Protein AF-A0A975U273-F1 (afdb_monomer_lite)

Structure (mmCIF, N/CA/C/O backbone):
data_AF-A0A975U273-F1
#
_entry.id   AF-A0A975U273-F1
#
loop_
_atom_site.group_PDB
_atom_site.id
_atom_site.type_symbol
_atom_site.label_atom_id
_atom_site.label_alt_id
_atom_site.label_comp_id
_atom_site.label_asym_id
_atom_site.label_entity_id
_atom_site.label_seq_id
_atom_site.pdbx_PDB_ins_code
_atom_site.Cartn_x
_atom_site.Cartn_y
_atom_site.Cartn_z
_atom_site.occupancy
_atom_site.B_iso_or_equiv
_atom_site.auth_seq_id
_atom_site.auth_comp_id
_atom_site.auth_asym_id
_atom_site.auth_atom_id
_atom_site.pdbx_PDB_model_num
ATOM 1 N N . MET A 1 1 ? 44.724 -16.291 -28.920 1.00 38.91 1 MET A N 1
ATOM 2 C CA . MET A 1 1 ? 45.119 -15.399 -27.810 1.00 38.91 1 MET A CA 1
ATOM 3 C C . MET A 1 1 ? 43.931 -14.468 -27.557 1.00 38.91 1 MET A C 1
ATOM 5 O O . MET A 1 1 ? 43.726 -13.567 -28.350 1.00 38.91 1 MET A O 1
ATOM 9 N N . VAL A 1 2 ? 42.890 -14.998 -26.897 1.00 36.91 2 VAL A N 1
ATOM 10 C CA . VAL A 1 2 ? 42.425 -14.648 -25.527 1.00 36.91 2 VAL A CA 1
ATOM 11 C C . VAL A 1 2 ? 41.934 -13.183 -25.468 1.00 36.91 2 VAL A C 1
ATOM 13 O O . VAL A 1 2 ? 42.775 -12.298 -25.491 1.00 36.91 2 VAL A O 1
ATOM 16 N N . LEU A 1 3 ? 40.628 -12.916 -25.690 1.00 41.88 3 LEU A N 1
ATOM 17 C CA . LEU A 1 3 ? 39.517 -12.750 -24.698 1.00 41.88 3 LEU A CA 1
ATOM 18 C C . LEU A 1 3 ? 39.481 -11.264 -24.212 1.00 41.88 3 LEU A C 1
ATOM 20 O O . LEU A 1 3 ? 40.538 -10.664 -24.124 1.00 41.88 3 LEU A O 1
ATOM 24 N N . HIS A 1 4 ? 38.392 -10.513 -23.973 1.00 36.12 4 HIS A N 1
ATOM 25 C CA . HIS A 1 4 ? 37.108 -10.711 -23.277 1.00 36.12 4 HIS A CA 1
ATOM 26 C C . HIS A 1 4 ? 36.129 -9.569 -23.698 1.00 36.12 4 HIS A C 1
ATOM 28 O O . HIS A 1 4 ? 36.562 -8.430 -23.821 1.00 36.12 4 HIS A O 1
ATOM 34 N N . ARG A 1 5 ? 34.903 -9.854 -24.171 1.00 49.88 5 ARG A N 1
ATOM 35 C CA . ARG A 1 5 ? 33.561 -9.689 -23.534 1.00 49.88 5 ARG A CA 1
ATOM 36 C C . ARG A 1 5 ? 33.241 -8.322 -22.862 1.00 49.88 5 ARG A C 1
ATOM 38 O O . ARG A 1 5 ? 34.026 -7.874 -22.035 1.00 49.88 5 ARG A O 1
ATOM 45 N N . PRO A 1 6 ? 32.065 -7.715 -23.155 1.00 42.31 6 PRO A N 1
ATOM 46 C CA . PRO A 1 6 ? 31.664 -6.389 -22.675 1.00 42.31 6 PRO A CA 1
ATOM 47 C C . PRO A 1 6 ? 31.327 -6.379 -21.179 1.00 42.31 6 PRO A C 1
ATOM 49 O O . PRO A 1 6 ? 30.729 -7.320 -20.652 1.00 42.31 6 PRO A O 1
ATOM 52 N N . ALA A 1 7 ? 31.705 -5.292 -20.507 1.00 39.31 7 ALA A N 1
ATOM 53 C CA . ALA A 1 7 ? 31.446 -5.057 -19.094 1.00 39.31 7 ALA A CA 1
ATOM 54 C C . ALA A 1 7 ? 29.964 -4.716 -18.855 1.00 39.31 7 ALA A C 1
ATOM 56 O O . ALA A 1 7 ? 29.573 -3.555 -18.796 1.00 39.31 7 ALA A O 1
ATOM 57 N N . ALA A 1 8 ? 29.145 -5.752 -18.683 1.00 48.38 8 ALA A N 1
ATOM 58 C CA . ALA A 1 8 ? 27.920 -5.657 -17.904 1.00 48.38 8 ALA A CA 1
ATOM 59 C C . ALA A 1 8 ? 28.311 -5.520 -16.423 1.00 48.38 8 ALA A C 1
ATOM 61 O O . ALA A 1 8 ? 28.950 -6.408 -15.859 1.00 48.38 8 ALA A O 1
ATOM 62 N N . GLY A 1 9 ? 27.957 -4.397 -15.800 1.00 37.41 9 GLY A N 1
ATOM 63 C CA . GLY A 1 9 ? 28.342 -4.085 -14.425 1.00 37.41 9 GLY A CA 1
ATOM 64 C C . GLY A 1 9 ? 27.307 -3.224 -13.713 1.00 37.41 9 GLY A C 1
ATOM 65 O O . GLY A 1 9 ? 27.560 -2.060 -13.446 1.00 37.41 9 GLY A O 1
ATOM 66 N N . ALA A 1 10 ? 26.141 -3.819 -13.450 1.00 38.78 10 ALA A N 1
ATOM 67 C CA . ALA A 1 10 ? 25.242 -3.548 -12.326 1.00 38.78 10 ALA A CA 1
ATOM 68 C C . ALA A 1 10 ? 25.126 -2.087 -11.829 1.00 38.78 10 ALA A C 1
ATOM 70 O O . ALA A 1 10 ? 25.771 -1.680 -10.863 1.00 38.78 10 ALA A O 1
ATOM 71 N N . ALA A 1 11 ? 24.175 -1.339 -12.394 1.00 45.72 11 ALA A N 1
ATOM 72 C CA . ALA A 1 11 ? 23.538 -0.238 -11.680 1.00 45.72 11 ALA A CA 1
ATOM 73 C C . ALA A 1 11 ? 22.602 -0.830 -10.614 1.00 45.72 11 ALA A C 1
ATOM 75 O O . ALA A 1 11 ? 21.550 -1.384 -10.926 1.00 45.72 11 ALA A O 1
ATOM 76 N N . GLY A 1 12 ? 23.006 -0.758 -9.349 1.00 42.44 12 GLY A N 1
ATOM 77 C CA . GLY A 1 12 ? 22.224 -1.308 -8.247 1.00 42.44 12 GLY A CA 1
ATOM 78 C C . GLY A 1 12 ? 22.672 -0.767 -6.900 1.00 42.44 12 GLY A C 1
ATOM 79 O O . GLY A 1 12 ? 23.108 -1.532 -6.049 1.00 42.44 12 GLY A O 1
ATOM 80 N N . LEU A 1 13 ? 22.577 0.550 -6.700 1.00 41.22 13 LEU A N 1
ATOM 81 C CA . LEU A 1 13 ? 22.711 1.146 -5.373 1.00 41.22 13 LEU A CA 1
ATOM 82 C C . LEU A 1 13 ? 21.313 1.473 -4.833 1.00 41.22 13 LEU A C 1
ATOM 84 O O . LEU A 1 13 ? 20.806 2.579 -5.004 1.00 41.22 13 LEU A O 1
ATOM 88 N N . VAL A 1 14 ? 20.671 0.498 -4.186 1.00 45.31 14 VAL A N 1
ATOM 89 C CA . VAL A 1 14 ? 19.511 0.778 -3.332 1.00 45.31 14 VAL A CA 1
ATOM 90 C C . VAL A 1 14 ? 20.055 1.273 -1.994 1.00 45.31 14 VAL A C 1
ATOM 92 O O . VAL A 1 14 ? 20.519 0.493 -1.165 1.00 45.31 14 VAL A O 1
ATOM 95 N N . LEU A 1 15 ? 20.026 2.588 -1.791 1.00 40.72 15 LEU A N 1
ATOM 96 C CA . LEU A 1 15 ? 20.273 3.217 -0.495 1.00 40.72 15 LEU A CA 1
ATOM 97 C C . LEU A 1 15 ? 19.105 2.890 0.450 1.00 40.72 15 LEU A C 1
ATOM 99 O O . LEU A 1 15 ? 18.118 3.618 0.509 1.00 40.72 15 LEU A O 1
ATOM 103 N N . VAL A 1 16 ? 19.208 1.794 1.205 1.00 53.38 16 VAL A N 1
ATOM 104 C CA . VAL A 1 16 ? 18.399 1.597 2.419 1.00 53.38 16 VAL A CA 1
ATOM 105 C C . VAL A 1 16 ? 19.202 2.142 3.593 1.00 53.38 16 VAL A C 1
ATOM 107 O O . VAL A 1 16 ? 19.993 1.431 4.206 1.00 53.38 16 VAL A O 1
ATOM 110 N N . ALA A 1 17 ? 19.033 3.426 3.893 1.00 51.84 17 ALA A N 1
ATOM 111 C CA . ALA A 1 17 ? 19.690 4.060 5.030 1.00 51.84 17 ALA A CA 1
ATOM 112 C C . ALA A 1 17 ? 18.729 5.001 5.762 1.00 51.84 17 ALA A C 1
ATOM 114 O O . ALA A 1 17 ? 18.860 6.217 5.669 1.00 51.84 17 ALA A O 1
ATOM 115 N N . SER A 1 18 ? 17.769 4.436 6.505 1.00 51.81 18 SER A N 1
ATOM 116 C CA . SER A 1 18 ? 17.027 5.182 7.537 1.00 51.81 18 SER A CA 1
ATOM 117 C C . SER A 1 18 ? 16.125 4.292 8.407 1.00 51.81 18 SER A C 1
ATOM 119 O O . SER A 1 18 ? 14.906 4.407 8.365 1.00 51.81 18 SER A O 1
ATOM 121 N N . LEU A 1 19 ? 16.697 3.421 9.252 1.00 49.91 19 LEU A N 1
ATOM 122 C CA . LEU A 1 19 ? 15.916 2.817 10.355 1.00 49.91 19 LEU A CA 1
ATOM 123 C C . LEU A 1 19 ? 16.706 2.457 11.626 1.00 49.91 19 LEU A C 1
ATOM 125 O O . LEU A 1 19 ? 16.238 1.672 12.443 1.00 49.91 19 LEU A O 1
ATOM 129 N N . ALA A 1 20 ? 17.886 3.044 11.844 1.00 49.72 20 ALA A N 1
ATOM 130 C CA . ALA A 1 20 ? 18.707 2.723 13.020 1.00 49.72 20 ALA A CA 1
ATOM 131 C C . ALA A 1 20 ? 18.520 3.664 14.232 1.00 49.72 20 ALA A C 1
ATOM 133 O O . ALA A 1 20 ? 19.175 3.469 15.251 1.00 49.72 20 ALA A O 1
ATOM 134 N N . SER A 1 21 ? 17.642 4.671 14.177 1.00 52.25 21 SER A N 1
ATOM 135 C CA . SER A 1 21 ? 17.543 5.707 15.226 1.00 52.25 21 SER A CA 1
ATOM 136 C C . SER A 1 21 ? 16.316 5.616 16.148 1.00 52.25 21 SER A C 1
ATOM 138 O O . SER A 1 21 ? 16.032 6.562 16.875 1.00 52.25 21 SER A O 1
ATOM 140 N N . ALA A 1 22 ? 15.600 4.488 16.192 1.00 55.91 22 ALA A N 1
ATOM 141 C CA . ALA A 1 22 ? 14.439 4.336 17.080 1.00 55.91 22 ALA A CA 1
ATOM 142 C C . ALA A 1 22 ? 14.753 3.991 18.561 1.00 55.91 22 ALA A C 1
ATOM 144 O O . ALA A 1 22 ? 14.106 4.566 19.440 1.00 55.91 22 ALA A O 1
ATOM 145 N N . PRO A 1 23 ? 15.701 3.092 18.914 1.00 56.50 23 PRO A N 1
ATOM 146 C CA . PRO A 1 23 ? 15.714 2.544 20.274 1.00 56.50 23 PRO A CA 1
ATOM 147 C C . PRO A 1 23 ? 16.257 3.519 21.331 1.00 56.50 23 PRO A C 1
ATOM 149 O O . PRO A 1 23 ? 15.714 3.573 22.430 1.00 56.50 23 PRO A O 1
ATOM 152 N N . ALA A 1 24 ? 17.265 4.339 21.010 1.00 61.53 24 ALA A N 1
ATOM 153 C CA . ALA A 1 24 ? 17.879 5.254 21.982 1.00 61.53 24 ALA A CA 1
ATOM 154 C C . ALA A 1 24 ? 16.957 6.420 22.390 1.00 61.53 24 ALA A C 1
ATOM 156 O O . ALA A 1 24 ? 16.912 6.805 23.558 1.00 61.53 24 ALA A O 1
ATOM 157 N N . ALA A 1 25 ? 16.172 6.952 21.447 1.00 61.91 25 ALA A N 1
ATOM 158 C CA . ALA A 1 25 ? 15.183 7.991 21.733 1.00 61.91 25 ALA A CA 1
ATOM 159 C C . ALA A 1 25 ? 14.007 7.447 22.565 1.00 61.91 25 ALA A C 1
ATOM 161 O O . ALA A 1 25 ? 13.510 8.132 23.457 1.00 61.91 25 ALA A O 1
ATOM 162 N N . ALA A 1 26 ? 13.606 6.193 22.326 1.00 59.25 26 ALA A N 1
ATOM 163 C CA . ALA A 1 26 ? 12.576 5.526 23.116 1.00 59.25 26 ALA A CA 1
ATOM 164 C C . ALA A 1 26 ? 13.018 5.292 24.574 1.00 59.25 26 ALA A C 1
ATOM 166 O O . ALA A 1 26 ? 12.218 5.456 25.493 1.00 59.25 26 ALA A O 1
ATOM 167 N N . GLN A 1 27 ? 14.298 4.974 24.808 1.00 66.00 27 GLN A N 1
ATOM 168 C CA . GLN A 1 27 ? 14.841 4.726 26.152 1.00 66.00 27 GLN A CA 1
ATOM 169 C C . GLN A 1 27 ? 14.767 5.955 27.075 1.00 66.00 27 GLN A C 1
ATOM 171 O O . GLN A 1 27 ? 14.430 5.811 28.251 1.00 66.00 27 GLN A O 1
ATOM 176 N N . GLY A 1 28 ? 15.017 7.161 26.554 1.00 69.25 28 GLY A N 1
ATOM 177 C CA . GLY A 1 28 ? 14.953 8.399 27.345 1.00 69.25 28 GLY A CA 1
ATOM 178 C C . GLY A 1 28 ? 13.535 8.791 27.784 1.00 69.25 28 GLY A C 1
ATOM 179 O O . GLY A 1 28 ? 13.360 9.386 28.847 1.00 69.25 28 GLY A O 1
ATOM 180 N N . LEU A 1 29 ? 12.515 8.426 27.002 1.00 65.06 29 LEU A N 1
ATOM 181 C CA . LEU A 1 29 ? 11.106 8.699 27.317 1.00 65.06 29 LEU A CA 1
ATOM 182 C C . LEU A 1 29 ? 10.593 7.783 28.437 1.00 65.06 29 LEU A C 1
ATOM 184 O O . LEU A 1 29 ? 9.936 8.245 29.370 1.00 65.06 29 LEU A O 1
ATOM 188 N N . LEU A 1 30 ? 10.991 6.506 28.403 1.00 64.62 30 LEU A N 1
ATOM 189 C CA . LEU A 1 30 ? 10.667 5.533 29.451 1.00 64.62 30 LEU A CA 1
ATOM 190 C C . LEU A 1 30 ? 11.253 5.937 30.812 1.00 64.62 30 LEU A C 1
ATOM 192 O O . LEU A 1 30 ? 10.579 5.822 31.833 1.00 64.62 30 LEU A O 1
ATOM 196 N N . GLN A 1 31 ? 12.484 6.456 30.832 1.00 69.75 31 GLN A N 1
ATOM 197 C CA . GLN A 1 31 ? 13.150 6.914 32.059 1.00 69.75 31 GLN A CA 1
ATOM 198 C C . GLN A 1 31 ? 12.487 8.148 32.689 1.00 69.75 31 GLN A C 1
ATOM 200 O O . GLN A 1 31 ? 12.592 8.341 33.898 1.00 69.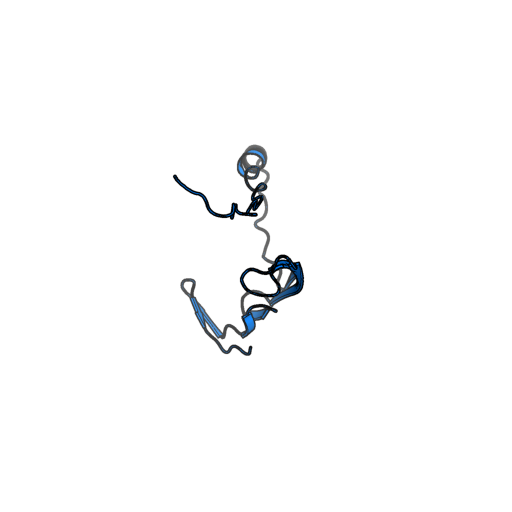75 31 GLN A O 1
ATOM 205 N N . ARG A 1 32 ? 11.784 8.969 31.897 1.00 74.06 32 ARG A N 1
ATOM 206 C CA . ARG A 1 32 ? 11.062 10.159 32.377 1.00 74.06 32 ARG A CA 1
ATOM 207 C C . ARG A 1 32 ? 9.655 9.839 32.906 1.00 74.06 32 ARG A C 1
ATOM 209 O O . ARG A 1 32 ? 8.959 10.741 33.359 1.00 74.06 32 ARG A O 1
ATOM 216 N N . GLY A 1 33 ? 9.216 8.578 32.847 1.00 67.44 33 GLY A N 1
ATOM 217 C CA . GLY A 1 33 ? 7.838 8.205 33.189 1.00 67.44 33 GLY A CA 1
ATOM 218 C C . GLY A 1 33 ? 6.805 8.771 32.207 1.00 67.44 33 GLY A C 1
ATOM 219 O O . GLY A 1 33 ? 5.617 8.828 32.517 1.00 67.44 33 GLY A O 1
ATOM 220 N N . GLU A 1 34 ? 7.255 9.203 31.027 1.00 71.19 34 GLU A N 1
ATOM 221 C CA . GLU A 1 34 ? 6.408 9.746 29.974 1.00 71.19 34 GLU A CA 1
ATOM 222 C C . GLU A 1 34 ? 5.825 8.553 29.208 1.00 71.19 34 GLU A C 1
ATOM 224 O O . GLU A 1 34 ? 6.509 7.890 28.425 1.00 71.19 34 GLU A O 1
ATOM 229 N N . THR A 1 35 ? 4.566 8.202 29.483 1.00 65.81 35 THR A N 1
ATOM 230 C CA . THR A 1 35 ? 3.896 7.144 28.725 1.00 65.81 35 THR A CA 1
ATOM 231 C C . THR A 1 35 ? 3.610 7.680 27.330 1.00 65.81 35 THR A C 1
ATOM 233 O O . THR A 1 35 ? 2.738 8.536 27.164 1.00 65.81 35 THR A O 1
ATOM 236 N N . ILE A 1 36 ? 4.318 7.182 26.318 1.00 70.56 36 ILE A N 1
AT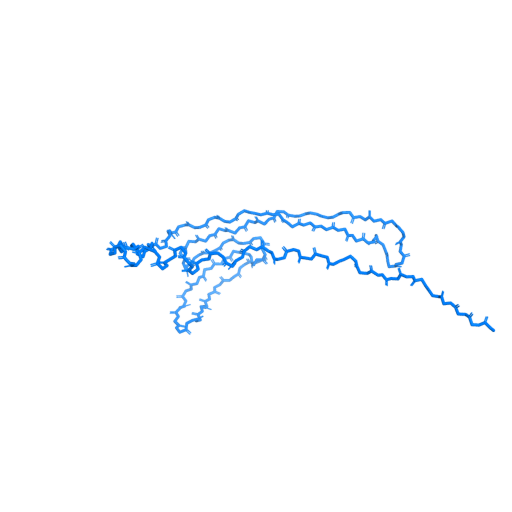OM 237 C CA . ILE A 1 36 ? 3.917 7.407 24.930 1.00 70.56 36 ILE A CA 1
ATOM 238 C C . ILE A 1 36 ? 2.571 6.699 24.774 1.00 70.56 36 ILE A C 1
ATOM 240 O O . ILE A 1 36 ? 2.514 5.469 24.768 1.00 70.56 36 ILE A O 1
ATOM 244 N N . GLY A 1 37 ? 1.477 7.463 24.734 1.00 69.94 37 GLY A N 1
ATOM 245 C CA . GLY A 1 37 ? 0.159 6.907 24.455 1.00 69.94 37 GLY A CA 1
ATOM 246 C C . GLY A 1 37 ? 0.240 6.109 23.161 1.00 69.94 37 GLY A C 1
ATOM 247 O O . GLY A 1 37 ? 0.754 6.618 22.167 1.00 69.94 37 GLY A O 1
ATOM 248 N N . ILE A 1 38 ? -0.209 4.852 23.182 1.00 72.94 38 ILE A N 1
ATOM 249 C CA . ILE A 1 38 ? -0.244 4.030 21.972 1.00 72.94 38 ILE A CA 1
ATOM 250 C C . ILE A 1 38 ? -1.168 4.757 20.991 1.00 72.94 38 ILE A C 1
ATOM 252 O O . ILE A 1 38 ? -2.354 4.907 21.298 1.00 72.94 38 ILE A O 1
ATOM 256 N N . PRO A 1 39 ? -0.662 5.250 19.847 1.00 71.81 39 PRO A N 1
ATOM 257 C CA . PRO A 1 39 ? -1.508 5.953 18.904 1.00 71.81 39 PRO A CA 1
ATOM 258 C C . PRO A 1 39 ? -2.562 4.977 18.393 1.00 71.81 39 PRO A C 1
ATOM 260 O O . PRO A 1 39 ? -2.225 3.922 17.851 1.00 71.81 39 PRO A O 1
ATOM 263 N N . THR A 1 40 ? -3.840 5.315 18.555 1.00 76.12 40 THR A N 1
ATOM 264 C CA . THR A 1 40 ? -4.899 4.590 17.856 1.00 76.12 40 THR A CA 1
ATOM 265 C C . THR A 1 40 ? -4.666 4.788 16.359 1.00 76.12 40 THR A C 1
ATOM 267 O O . THR A 1 40 ? -4.569 5.941 15.925 1.00 76.12 40 THR A O 1
ATOM 270 N N . PRO A 1 41 ? -4.563 3.714 15.557 1.00 76.25 41 PRO A N 1
ATOM 271 C CA . PRO A 1 41 ? -4.371 3.856 14.124 1.00 76.25 41 PRO A CA 1
ATOM 272 C C . PRO A 1 41 ? -5.482 4.724 13.523 1.00 76.25 41 PRO A C 1
ATOM 274 O O . PRO A 1 41 ? -6.652 4.565 13.902 1.00 76.25 41 PRO A O 1
ATOM 277 N N . PRO A 1 42 ? -5.152 5.640 12.598 1.00 81.38 42 PRO A N 1
ATOM 278 C CA . PRO A 1 42 ? -6.165 6.435 11.930 1.00 81.38 42 PRO A CA 1
ATOM 279 C C . PRO A 1 42 ? -7.125 5.516 11.169 1.00 81.38 42 PRO A C 1
ATOM 281 O O . PRO A 1 42 ? -6.752 4.460 10.655 1.00 81.38 42 PRO A O 1
ATOM 284 N N . SER A 1 43 ? -8.395 5.912 11.107 1.00 91.69 43 SER A N 1
ATOM 285 C CA . SER A 1 43 ? -9.410 5.141 10.387 1.00 91.69 43 SER A CA 1
ATOM 286 C C . SER A 1 43 ? -9.167 5.141 8.881 1.00 91.69 43 SER A C 1
ATOM 288 O O . SER A 1 43 ? -9.466 4.148 8.229 1.00 91.69 43 SER A O 1
ATOM 290 N N . TRP A 1 44 ? -8.603 6.221 8.351 1.00 93.25 44 TRP A N 1
ATOM 291 C CA . TRP A 1 44 ? -8.194 6.355 6.963 1.00 93.25 44 TRP A CA 1
ATOM 292 C C . TRP A 1 44 ? -6.687 6.547 6.879 1.00 93.25 44 TRP A C 1
ATOM 294 O O . TRP A 1 44 ? -6.124 7.383 7.583 1.00 93.25 44 TRP A O 1
ATOM 304 N N . THR A 1 45 ? -6.063 5.823 5.961 1.00 94.69 45 THR A N 1
ATOM 305 C CA . THR A 1 45 ? -4.650 5.968 5.619 1.00 94.69 45 THR A CA 1
ATOM 306 C C . THR A 1 45 ? -4.554 6.202 4.122 1.00 94.69 45 THR A C 1
ATOM 308 O O . THR A 1 45 ? -5.047 5.388 3.346 1.00 94.69 45 THR A O 1
ATOM 311 N N . LEU A 1 46 ? -3.917 7.299 3.715 1.00 94.94 46 LEU A N 1
ATOM 312 C CA . LEU A 1 46 ? -3.566 7.570 2.324 1.00 94.94 46 LEU A CA 1
ATOM 313 C C . LEU A 1 46 ? -2.044 7.544 2.195 1.00 94.94 46 LEU A C 1
ATOM 315 O O . LEU A 1 46 ? -1.346 8.280 2.887 1.00 94.94 46 LEU A O 1
ATOM 319 N N . THR A 1 47 ? -1.548 6.715 1.287 1.00 95.00 47 THR A N 1
ATOM 320 C CA . THR A 1 47 ? -0.146 6.641 0.891 1.00 95.00 47 THR A CA 1
ATOM 321 C C . THR A 1 47 ? -0.039 7.073 -0.562 1.00 95.00 47 THR A C 1
ATOM 323 O O . THR A 1 47 ? -0.711 6.529 -1.438 1.00 95.00 47 THR A O 1
ATOM 326 N N . LEU A 1 48 ? 0.811 8.064 -0.808 1.00 96.56 48 LEU A N 1
ATOM 327 C CA . LEU A 1 48 ? 1.127 8.562 -2.139 1.00 96.56 48 LEU A CA 1
ATOM 328 C C . LEU A 1 48 ? 2.609 8.330 -2.407 1.00 96.56 48 LEU A C 1
ATOM 330 O O . LEU A 1 48 ? 3.452 8.574 -1.545 1.00 96.56 48 LEU A O 1
ATOM 334 N N . GLY A 1 49 ? 2.924 7.875 -3.609 1.00 95.19 49 GLY A N 1
ATOM 335 C CA . GLY A 1 49 ? 4.288 7.655 -4.050 1.00 95.19 49 GLY A CA 1
ATOM 336 C C . GLY A 1 49 ? 4.402 7.693 -5.564 1.00 95.19 49 GLY A C 1
ATOM 337 O O . GLY A 1 49 ? 3.436 7.942 -6.283 1.00 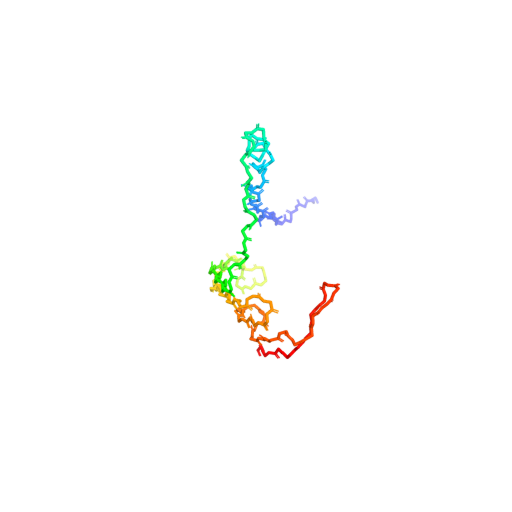95.19 49 GLY A O 1
ATOM 338 N N . ALA A 1 50 ? 5.603 7.425 -6.049 1.00 95.44 50 ALA A N 1
ATOM 339 C CA . ALA A 1 50 ? 5.881 7.233 -7.460 1.00 95.44 50 ALA A CA 1
ATOM 340 C C . ALA A 1 50 ? 6.947 6.147 -7.604 1.00 95.44 50 ALA A C 1
ATOM 342 O O . ALA A 1 50 ? 7.845 6.029 -6.771 1.00 95.44 50 ALA A O 1
ATOM 343 N N . LEU A 1 51 ? 6.821 5.346 -8.654 1.00 93.56 51 LEU A N 1
ATOM 344 C CA . LEU A 1 51 ? 7.846 4.433 -9.125 1.00 93.56 51 LEU A CA 1
ATOM 345 C C . LEU A 1 51 ? 8.371 4.945 -10.461 1.00 93.56 51 LEU A C 1
ATOM 347 O O . LEU A 1 51 ? 7.639 5.556 -11.235 1.00 93.56 51 LEU A O 1
ATOM 351 N N . GLY A 1 52 ? 9.630 4.660 -10.743 1.00 95.56 52 GLY A N 1
ATOM 352 C CA . GLY A 1 52 ? 10.222 4.926 -12.039 1.00 95.56 52 GLY A CA 1
ATOM 353 C C . GLY A 1 52 ? 11.542 4.197 -12.192 1.00 95.56 52 GLY A C 1
ATOM 354 O O . GLY A 1 52 ? 12.088 3.665 -11.224 1.00 95.56 52 GLY A O 1
ATOM 355 N N . GLY A 1 53 ? 12.032 4.152 -13.419 1.00 96.19 53 GLY A N 1
ATOM 356 C CA . GLY A 1 53 ? 13.287 3.500 -13.747 1.00 96.19 53 GLY A CA 1
ATOM 357 C C . GLY A 1 53 ? 13.685 3.750 -15.188 1.00 96.19 53 GLY A C 1
ATOM 358 O O . GLY A 1 53 ? 13.006 4.467 -15.920 1.00 96.19 53 GLY A O 1
ATOM 359 N N . ILE A 1 54 ? 14.799 3.143 -15.574 1.00 96.50 54 ILE A N 1
ATOM 360 C CA . ILE A 1 54 ? 15.339 3.172 -16.930 1.00 96.50 54 ILE A CA 1
ATOM 361 C C . ILE A 1 54 ? 15.589 1.738 -17.387 1.00 96.50 54 ILE A C 1
ATOM 363 O O . ILE A 1 54 ? 15.952 0.884 -16.574 1.00 96.50 54 ILE A O 1
ATOM 367 N N . ARG A 1 55 ? 15.378 1.461 -18.669 1.00 93.25 55 ARG A N 1
ATOM 368 C CA . ARG A 1 55 ? 15.664 0.164 -19.291 1.00 93.25 55 ARG A CA 1
ATOM 369 C C . ARG A 1 55 ? 16.161 0.375 -20.725 1.00 93.25 55 ARG A C 1
ATOM 371 O O . ARG A 1 55 ? 15.764 1.373 -21.321 1.00 93.25 55 ARG A O 1
ATOM 378 N N . PRO A 1 56 ? 16.982 -0.532 -21.279 1.00 93.56 56 PRO A N 1
ATOM 379 C CA . PRO A 1 56 ? 17.209 -0.574 -22.719 1.00 93.56 56 PRO A CA 1
ATOM 380 C C . PRO A 1 56 ? 15.874 -0.709 -23.457 1.00 93.56 56 PRO A C 1
ATOM 382 O O . PRO A 1 56 ? 14.990 -1.421 -22.968 1.00 93.56 56 PRO A O 1
ATOM 385 N N . ASP A 1 57 ? 15.720 -0.031 -24.593 1.00 92.88 57 ASP A N 1
ATOM 386 C CA . ASP A 1 57 ? 14.493 -0.140 -25.398 1.00 92.88 57 ASP A CA 1
ATOM 387 C C . ASP A 1 57 ? 14.284 -1.562 -25.935 1.00 92.88 57 ASP A C 1
ATOM 389 O O . ASP A 1 57 ? 13.167 -2.078 -25.907 1.00 92.88 57 ASP A O 1
ATOM 393 N N . ASP A 1 58 ? 15.386 -2.221 -26.295 1.00 89.50 58 ASP A N 1
ATOM 394 C CA . ASP A 1 58 ? 15.447 -3.610 -26.736 1.00 89.50 58 ASP A CA 1
ATOM 395 C C . ASP A 1 58 ? 16.657 -4.329 -26.122 1.00 89.50 58 ASP A C 1
ATOM 397 O O . ASP A 1 58 ? 17.604 -3.722 -25.608 1.00 89.50 58 ASP A O 1
ATOM 401 N N . GLU A 1 59 ? 16.641 -5.658 -26.176 1.00 88.44 59 GLU A N 1
ATOM 402 C CA . GLU A 1 59 ? 17.675 -6.501 -25.584 1.00 88.44 59 GLU A CA 1
ATOM 403 C C . GLU A 1 59 ? 19.017 -6.328 -26.323 1.00 88.44 59 GLU A C 1
ATOM 405 O O . GLU A 1 59 ? 19.176 -6.735 -27.472 1.00 88.44 59 GLU A O 1
ATOM 410 N N . GLY A 1 60 ? 19.991 -5.696 -25.657 1.00 89.56 60 GLY A N 1
ATOM 411 C CA . GLY A 1 60 ? 21.298 -5.358 -26.237 1.00 89.56 60 GLY A CA 1
ATOM 412 C C . GLY A 1 60 ? 21.393 -3.969 -26.882 1.00 89.56 60 GLY A C 1
ATOM 413 O O . GLY A 1 60 ? 22.419 -3.682 -27.493 1.00 89.56 60 GLY A O 1
ATOM 414 N N . SER A 1 61 ? 20.362 -3.127 -26.751 1.00 89.81 61 SER A N 1
ATOM 415 C CA . SER A 1 61 ? 20.386 -1.733 -27.213 1.00 89.81 61 SER A CA 1
ATOM 416 C C . SER A 1 61 ? 21.248 -0.829 -26.318 1.00 89.81 61 SER A C 1
ATOM 418 O O . SER A 1 61 ? 21.296 -1.018 -25.099 1.00 89.81 61 SER A O 1
ATOM 420 N N . ASP A 1 62 ? 21.874 0.183 -26.927 1.00 92.81 62 ASP A N 1
ATOM 421 C CA . ASP A 1 62 ? 22.535 1.298 -26.231 1.00 92.81 62 ASP A CA 1
ATOM 422 C C . ASP A 1 62 ? 21.547 2.439 -25.896 1.00 92.81 62 ASP A C 1
ATOM 424 O O . ASP A 1 62 ? 21.871 3.340 -25.116 1.00 92.81 62 ASP A O 1
ATOM 428 N N . ASP A 1 63 ? 20.330 2.388 -26.449 1.00 93.31 63 ASP A N 1
ATOM 429 C CA . ASP A 1 63 ? 19.274 3.371 -26.214 1.00 93.31 63 ASP A CA 1
ATOM 430 C C . ASP A 1 63 ? 18.485 3.032 -24.942 1.00 93.31 63 ASP A C 1
ATOM 432 O O . ASP A 1 63 ? 17.980 1.918 -24.768 1.00 93.31 63 ASP A O 1
ATOM 436 N N . LEU A 1 64 ? 18.374 4.011 -24.037 1.00 93.38 64 LEU A N 1
ATOM 437 C CA . LEU A 1 64 ? 17.688 3.881 -22.751 1.00 93.38 64 LEU A CA 1
ATOM 438 C C . L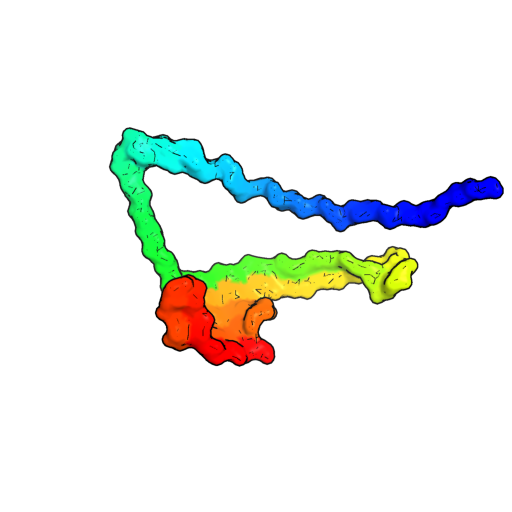EU A 1 64 ? 16.361 4.643 -22.753 1.00 93.38 64 LEU A C 1
ATOM 440 O O . LEU A 1 64 ? 16.339 5.861 -22.936 1.00 93.38 64 LEU A O 1
ATOM 444 N N . ALA A 1 65 ? 15.280 3.954 -22.397 1.00 94.62 65 ALA A N 1
ATOM 445 C CA . ALA A 1 65 ? 13.993 4.570 -22.111 1.00 94.62 65 ALA A CA 1
ATOM 446 C C . ALA A 1 65 ? 13.695 4.620 -20.614 1.00 94.62 65 ALA A C 1
ATOM 448 O O . ALA A 1 65 ? 13.906 3.664 -19.861 1.00 94.62 65 ALA A O 1
ATOM 449 N N . GLY A 1 66 ? 13.147 5.757 -20.189 1.00 95.94 66 GLY A N 1
ATOM 450 C CA . GLY A 1 66 ? 12.601 5.945 -18.854 1.00 95.94 66 GLY A CA 1
ATOM 451 C C . GLY A 1 66 ? 11.153 5.469 -18.754 1.00 95.94 66 GLY A C 1
ATOM 452 O O . GLY A 1 66 ? 10.384 5.549 -19.709 1.00 95.94 66 GLY A O 1
ATOM 453 N N . PHE A 1 67 ? 10.754 5.030 -17.567 1.00 94.69 67 PHE A N 1
ATOM 454 C CA . PHE A 1 67 ? 9.356 4.802 -17.220 1.00 94.69 67 PHE A CA 1
ATOM 455 C C . PHE A 1 67 ? 9.046 5.401 -15.853 1.00 94.69 67 PHE A C 1
ATOM 457 O O . PHE A 1 67 ? 9.924 5.545 -15.000 1.00 94.69 67 PHE A O 1
ATOM 464 N N . GLY A 1 68 ? 7.775 5.721 -15.637 1.00 95.88 68 GLY A N 1
ATOM 465 C CA . GLY A 1 68 ? 7.281 6.217 -14.364 1.00 95.88 68 GLY A CA 1
ATOM 466 C C . GLY A 1 68 ? 5.805 5.900 -14.187 1.00 95.88 68 GLY A C 1
ATOM 467 O O . GLY A 1 68 ? 5.049 5.879 -15.157 1.00 95.88 68 GLY A O 1
ATOM 468 N N . ALA A 1 69 ? 5.394 5.647 -12.950 1.00 94.38 69 ALA A N 1
ATOM 469 C CA . ALA A 1 69 ? 3.995 5.499 -12.586 1.00 94.38 69 ALA A CA 1
ATOM 470 C C . ALA A 1 69 ? 3.756 6.012 -11.158 1.00 94.38 69 ALA A C 1
ATOM 472 O O . ALA A 1 69 ? 4.602 5.820 -10.282 1.00 94.38 69 ALA A O 1
ATOM 473 N N . PRO A 1 70 ? 2.615 6.659 -10.883 1.00 94.31 70 PRO A N 1
ATOM 474 C CA . PRO A 1 70 ? 2.236 6.997 -9.519 1.00 94.31 70 PRO A CA 1
ATOM 475 C C . PRO A 1 70 ? 1.894 5.728 -8.718 1.00 94.31 70 PRO A C 1
ATOM 477 O O . PRO A 1 70 ? 1.397 4.744 -9.265 1.00 94.31 70 PRO A O 1
ATOM 480 N N . LEU A 1 71 ? 2.120 5.769 -7.406 1.00 94.69 71 LEU A N 1
ATOM 481 C CA . LEU A 1 71 ? 1.526 4.846 -6.442 1.00 94.69 71 LEU A CA 1
ATOM 482 C C . LEU A 1 71 ? 0.496 5.593 -5.611 1.00 94.69 71 LEU A C 1
ATOM 484 O O . LEU A 1 71 ? 0.818 6.590 -4.966 1.00 94.69 71 LEU A O 1
ATOM 488 N N . ILE A 1 72 ? -0.720 5.066 -5.579 1.00 95.88 72 ILE A N 1
ATOM 489 C CA . ILE A 1 72 ? -1.774 5.533 -4.689 1.00 95.88 72 ILE A CA 1
ATOM 490 C C . ILE A 1 72 ? -2.284 4.313 -3.929 1.00 95.88 72 ILE A C 1
ATOM 492 O O . ILE A 1 72 ? -2.664 3.315 -4.542 1.00 95.88 72 ILE A O 1
ATOM 496 N N . ASP A 1 73 ? -2.274 4.389 -2.603 1.00 95.94 73 ASP A N 1
ATOM 497 C CA . ASP A 1 73 ? -2.855 3.380 -1.719 1.00 95.94 73 ASP A CA 1
ATOM 498 C C . ASP A 1 73 ? -3.716 4.079 -0.661 1.00 95.94 73 ASP A C 1
ATOM 500 O O . ASP A 1 73 ? -3.223 4.850 0.162 1.00 95.94 73 ASP A O 1
ATOM 504 N N . LEU A 1 74 ? -5.022 3.848 -0.722 1.00 95.81 74 LEU A N 1
ATOM 505 C CA . LEU A 1 74 ? -6.015 4.358 0.208 1.00 95.81 74 LEU A CA 1
ATOM 506 C C . LEU A 1 74 ? -6.621 3.187 0.974 1.00 95.81 74 LEU A C 1
ATOM 508 O O . LEU A 1 74 ? -7.202 2.279 0.383 1.00 95.81 74 LEU A O 1
ATOM 512 N N . ARG A 1 75 ? -6.558 3.234 2.303 1.00 94.94 75 ARG A N 1
ATOM 513 C CA . ARG A 1 75 ? -7.045 2.162 3.175 1.00 94.94 75 ARG A CA 1
ATOM 514 C C . ARG A 1 75 ? -7.979 2.718 4.228 1.00 94.94 75 ARG A C 1
ATOM 516 O O . ARG A 1 75 ? -7.668 3.716 4.875 1.00 94.94 75 ARG A O 1
ATOM 523 N N . PHE A 1 76 ? -9.107 2.043 4.424 1.00 93.00 76 PHE A N 1
ATOM 524 C CA . PHE A 1 76 ?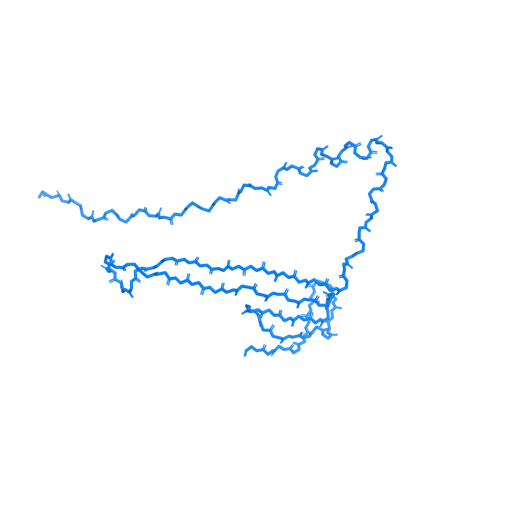 -9.976 2.280 5.566 1.00 93.00 76 PHE A CA 1
ATOM 525 C C . PHE A 1 76 ? -9.814 1.145 6.563 1.00 93.00 76 PHE A C 1
ATOM 527 O O . PHE A 1 76 ? -10.311 0.030 6.347 1.00 93.00 76 PHE A O 1
ATOM 534 N N . ARG A 1 77 ? -9.126 1.457 7.664 1.00 89.81 77 ARG A N 1
ATOM 535 C CA . ARG A 1 77 ? -8.746 0.519 8.714 1.00 89.81 77 ARG A CA 1
ATOM 536 C C . ARG A 1 77 ? -8.152 -0.736 8.068 1.00 89.81 77 ARG A C 1
ATOM 538 O O . ARG A 1 77 ? -7.094 -0.730 7.453 1.00 89.81 77 ARG A O 1
ATOM 545 N N . ASP A 1 78 ? -8.939 -1.786 8.155 1.00 87.00 78 ASP A N 1
ATOM 546 C CA . ASP A 1 78 ? -8.633 -3.164 7.879 1.00 87.00 78 ASP A CA 1
ATOM 547 C C . ASP A 1 78 ? -9.756 -3.813 7.049 1.00 87.00 78 ASP A C 1
ATOM 549 O O . ASP A 1 78 ? -9.833 -5.031 6.912 1.00 87.00 78 ASP A O 1
ATOM 553 N N . LEU A 1 79 ? -10.664 -2.996 6.514 1.00 91.06 79 LEU A N 1
ATOM 554 C CA . LEU A 1 79 ? -11.906 -3.448 5.893 1.00 91.06 79 LEU A CA 1
ATOM 555 C C . LEU A 1 79 ? -11.932 -3.163 4.402 1.00 91.06 79 LEU A C 1
ATOM 557 O O . LEU A 1 79 ? -12.435 -3.982 3.648 1.00 91.06 79 LEU A O 1
ATOM 561 N N . PHE A 1 80 ? -11.403 -2.021 3.977 1.00 94.44 80 PHE A N 1
ATOM 562 C CA . PHE A 1 80 ? -11.461 -1.573 2.592 1.00 94.44 80 PHE A CA 1
ATOM 563 C C . PHE A 1 80 ? -10.101 -1.045 2.157 1.00 94.44 80 PHE A C 1
ATOM 565 O O . PHE A 1 80 ? -9.398 -0.405 2.946 1.00 94.44 80 PHE A O 1
ATOM 572 N N . PHE A 1 81 ? -9.747 -1.296 0.903 1.00 94.94 81 PHE A N 1
ATOM 573 C CA . PHE A 1 81 ? -8.537 -0.762 0.299 1.00 94.94 81 PHE A CA 1
ATOM 574 C C . PHE A 1 81 ? -8.732 -0.476 -1.191 1.00 94.94 81 PHE A C 1
ATOM 576 O O . PHE A 1 81 ? -9.464 -1.180 -1.887 1.00 94.94 81 PHE A O 1
ATOM 583 N N . LEU A 1 82 ? -8.036 0.551 -1.666 1.00 95.75 82 LEU A N 1
ATOM 584 C CA . LEU A 1 82 ? -7.868 0.899 -3.067 1.00 95.75 82 LEU A CA 1
ATOM 585 C C . LEU A 1 82 ? -6.380 1.163 -3.305 1.00 95.75 82 LEU A C 1
ATOM 587 O O . LEU A 1 82 ? -5.838 2.137 -2.794 1.00 95.75 82 LEU A O 1
ATOM 591 N N . SER A 1 83 ? -5.736 0.306 -4.088 1.00 93.75 83 SER A N 1
ATOM 592 C CA . SER A 1 83 ? -4.297 0.327 -4.353 1.00 93.75 83 SER A CA 1
ATOM 593 C C . SER A 1 83 ? -4.044 0.286 -5.856 1.00 93.75 83 SER A C 1
ATOM 595 O O . SER A 1 83 ? -4.606 -0.548 -6.562 1.00 93.75 83 SER A O 1
ATOM 597 N N . SER A 1 84 ? -3.140 1.129 -6.359 1.00 93.62 84 SER A N 1
ATOM 598 C CA . SER A 1 84 ? -2.678 1.055 -7.754 1.00 93.62 84 SER A CA 1
ATOM 599 C C . SER A 1 84 ? -1.969 -0.268 -8.079 1.00 93.62 84 SER A C 1
ATOM 601 O O . SER A 1 84 ? -1.838 -0.619 -9.248 1.00 93.62 84 SER A O 1
ATOM 603 N N . ARG A 1 85 ? -1.478 -0.996 -7.063 1.00 91.19 85 ARG A N 1
ATOM 604 C CA . ARG A 1 85 ? -0.755 -2.269 -7.237 1.00 91.19 85 ARG A CA 1
ATOM 605 C C . ARG A 1 85 ? -1.656 -3.485 -7.092 1.00 91.19 85 ARG A C 1
ATOM 607 O O . ARG A 1 85 ? -1.443 -4.471 -7.798 1.00 91.19 85 ARG A O 1
ATOM 614 N N . ASP A 1 86 ? -2.613 -3.416 -6.173 1.00 92.00 86 ASP A N 1
ATOM 615 C CA . ASP A 1 86 ? -3.424 -4.565 -5.767 1.00 92.00 86 ASP A CA 1
ATOM 616 C C . ASP A 1 86 ? -4.855 -4.487 -6.304 1.00 92.00 86 ASP A C 1
ATOM 618 O O . ASP A 1 86 ? -5.457 -5.529 -6.539 1.00 92.00 86 ASP A O 1
ATOM 622 N N . GLY A 1 87 ? -5.365 -3.281 -6.573 1.00 93.44 87 GLY A N 1
ATOM 623 C CA . GLY A 1 87 ? -6.730 -3.027 -7.026 1.00 93.44 87 GLY A CA 1
ATOM 624 C C . GLY A 1 87 ? -7.647 -2.518 -5.910 1.00 93.44 87 GLY A C 1
ATOM 625 O O . GLY A 1 87 ? -7.196 -1.965 -4.905 1.00 93.44 87 GLY A O 1
ATOM 626 N N . LEU A 1 88 ? -8.951 -2.688 -6.103 1.00 95.69 88 LEU A N 1
ATOM 627 C CA . LEU A 1 88 ? -10.009 -2.327 -5.160 1.00 95.69 88 LEU A CA 1
ATOM 628 C C . LEU A 1 88 ? -10.507 -3.584 -4.444 1.00 95.69 88 LEU A C 1
ATOM 630 O O . LEU A 1 88 ? -10.840 -4.573 -5.096 1.00 95.69 88 LEU A O 1
ATOM 634 N N . GLY A 1 89 ? -10.628 -3.553 -3.120 1.00 95.38 89 GLY A N 1
ATOM 635 C CA . GLY A 1 89 ? -11.110 -4.718 -2.388 1.00 95.38 89 GLY A CA 1
ATOM 636 C C . GLY A 1 89 ? -11.662 -4.427 -1.005 1.00 95.38 89 GLY A C 1
ATOM 637 O O . GLY A 1 89 ? -11.494 -3.346 -0.433 1.00 95.38 89 GLY A O 1
ATOM 638 N N . VAL A 1 90 ? -12.332 -5.443 -0.464 1.00 95.69 90 VAL A N 1
ATOM 639 C CA . VAL A 1 90 ? -12.839 -5.444 0.908 1.00 95.69 90 VAL A CA 1
ATOM 640 C C . VAL A 1 90 ? -12.481 -6.740 1.624 1.00 95.69 90 VAL A C 1
ATOM 642 O O . VAL A 1 90 ? -12.5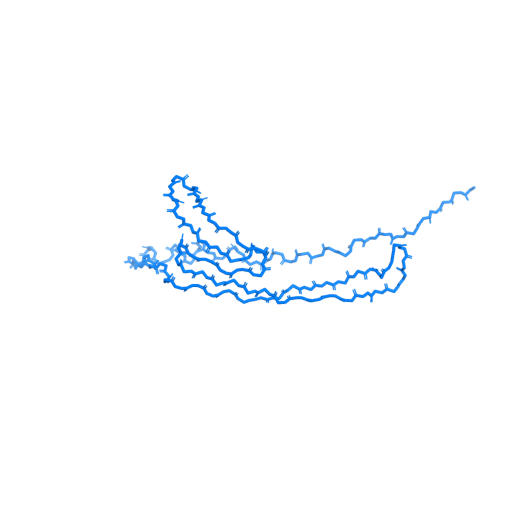48 -7.824 1.058 1.00 95.69 90 VAL A O 1
ATOM 645 N N . SER A 1 91 ? -12.102 -6.627 2.893 1.00 93.69 91 SER A N 1
ATOM 646 C CA . SER A 1 91 ? -11.852 -7.749 3.795 1.00 93.69 91 SER A CA 1
ATOM 647 C C . SER A 1 91 ? -13.126 -8.051 4.581 1.00 93.69 91 SER A C 1
ATOM 649 O O . SER A 1 91 ? -13.527 -7.261 5.433 1.00 93.69 91 SER A O 1
ATOM 651 N N . VAL A 1 92 ? -13.761 -9.187 4.292 1.00 91.88 92 VAL A N 1
ATOM 652 C CA . VAL A 1 92 ? -15.018 -9.613 4.936 1.00 91.88 92 VAL A CA 1
ATOM 653 C C . VAL A 1 92 ? -14.737 -10.541 6.116 1.00 91.88 92 VAL A C 1
ATOM 655 O O . VAL A 1 92 ? -15.370 -10.431 7.161 1.00 91.88 92 VAL A O 1
ATOM 658 N N . LEU A 1 93 ? -13.760 -11.437 5.964 1.00 89.88 93 LEU A N 1
ATOM 659 C CA . LEU A 1 93 ? -13.306 -12.342 7.016 1.00 89.88 93 LEU A CA 1
ATOM 660 C C . LEU A 1 93 ? -11.919 -11.917 7.478 1.00 89.88 93 LEU A C 1
ATOM 662 O O . LEU A 1 93 ? -11.052 -11.645 6.648 1.00 89.88 93 LEU A O 1
ATOM 666 N N . ARG A 1 94 ? -11.707 -11.874 8.796 1.00 86.56 94 ARG A N 1
ATOM 667 C CA . ARG A 1 94 ? -10.419 -11.512 9.389 1.00 86.56 94 ARG A CA 1
ATOM 668 C C . ARG A 1 94 ? -10.205 -12.213 10.727 1.00 86.56 94 ARG A C 1
ATOM 670 O O . ARG A 1 94 ? -11.062 -12.149 11.602 1.00 86.56 94 ARG A O 1
ATOM 677 N N . GLY A 1 95 ? -9.044 -12.843 10.892 1.00 89.06 95 GLY A N 1
ATOM 678 C CA . GLY A 1 95 ? -8.662 -13.528 12.127 1.00 89.06 95 GLY A CA 1
ATOM 679 C C . GLY A 1 95 ? -7.319 -14.243 11.997 1.00 89.06 95 GLY A C 1
ATOM 680 O O . GLY A 1 95 ? -6.952 -14.690 10.914 1.00 89.06 95 GLY A O 1
ATOM 681 N N . GLY A 1 96 ? -6.557 -14.322 13.091 1.00 87.94 96 GLY A N 1
ATOM 682 C CA . GLY A 1 96 ? -5.289 -15.066 13.121 1.00 87.94 96 GLY A CA 1
ATOM 683 C C . GLY A 1 96 ? -4.207 -14.555 12.159 1.00 87.94 96 GLY A C 1
ATOM 684 O O . GLY A 1 96 ? -3.368 -15.338 11.736 1.00 87.94 96 GLY A O 1
ATOM 685 N N . GLY A 1 97 ? -4.242 -13.272 11.781 1.00 86.81 97 GLY A N 1
ATOM 686 C CA . GLY A 1 97 ? -3.321 -12.687 10.794 1.00 86.81 97 GLY A CA 1
ATOM 687 C C . GLY A 1 97 ? -3.743 -12.879 9.334 1.00 86.81 97 GLY A C 1
ATOM 688 O O . GLY A 1 97 ? -3.070 -12.379 8.437 1.00 86.81 97 GLY A O 1
ATOM 689 N N . PHE A 1 98 ? -4.872 -13.544 9.089 1.00 89.62 98 PHE A N 1
ATOM 690 C CA . PHE A 1 98 ? -5.420 -13.754 7.755 1.00 89.62 98 PHE A CA 1
ATOM 691 C C . PHE A 1 98 ? -6.610 -12.833 7.497 1.00 89.62 98 PHE A C 1
ATOM 693 O O . PHE A 1 98 ? -7.358 -12.475 8.414 1.00 89.62 98 PHE A O 1
ATOM 700 N N . ALA A 1 99 ? -6.795 -12.481 6.227 1.00 90.50 99 ALA A N 1
ATOM 701 C CA . ALA A 1 99 ? -7.963 -11.774 5.731 1.00 90.50 99 ALA A CA 1
ATOM 702 C C . ALA A 1 99 ? -8.431 -12.397 4.410 1.00 90.50 99 ALA A C 1
ATOM 704 O O . ALA A 1 99 ? -7.612 -12.863 3.619 1.00 90.50 99 ALA A O 1
ATOM 705 N N . ALA A 1 100 ? -9.740 -12.400 4.174 1.00 93.06 100 ALA A N 1
ATOM 706 C CA . ALA A 1 100 ? -10.333 -12.867 2.926 1.00 93.06 100 ALA A CA 1
ATOM 707 C C . ALA A 1 100 ? -11.529 -11.998 2.525 1.00 93.06 100 ALA A C 1
ATOM 709 O O . ALA A 1 100 ? -12.279 -11.502 3.373 1.00 93.06 100 ALA A O 1
ATOM 710 N N . GLY A 1 101 ? -11.718 -11.831 1.220 1.00 93.25 101 GLY A N 1
ATOM 711 C CA . GLY A 1 101 ? -12.833 -11.089 0.649 1.00 93.25 101 GLY A CA 1
ATOM 712 C C . GLY A 1 101 ? -12.652 -10.829 -0.848 1.00 93.25 101 GLY A C 1
ATOM 713 O O . GLY A 1 101 ? -11.668 -11.285 -1.435 1.00 93.25 101 GLY A O 1
ATOM 714 N N . PRO A 1 102 ? -13.622 -10.157 -1.484 1.00 94.81 102 PRO A N 1
ATOM 715 C CA . PRO A 1 102 ? -13.591 -9.875 -2.912 1.00 94.81 102 PRO A CA 1
ATOM 716 C C . PRO A 1 102 ? -12.530 -8.827 -3.279 1.00 94.81 102 PRO A C 1
ATOM 718 O O . PRO A 1 102 ? -12.297 -7.860 -2.547 1.00 94.81 102 PRO A O 1
ATOM 721 N N . LEU A 1 103 ? -11.932 -9.027 -4.456 1.00 96.00 103 LEU A N 1
ATOM 722 C CA . LEU A 1 103 ? -10.900 -8.189 -5.060 1.00 96.00 103 LEU A CA 1
ATOM 723 C C . LEU A 1 103 ? -11.248 -7.920 -6.530 1.00 96.00 103 LEU A C 1
ATOM 725 O O . LEU A 1 103 ? -11.615 -8.846 -7.253 1.00 96.00 103 LEU A O 1
ATOM 729 N N . LEU A 1 104 ? -11.091 -6.672 -6.962 1.00 95.44 104 LEU A N 1
ATOM 730 C CA . LEU A 1 104 ? -11.218 -6.221 -8.345 1.00 95.44 104 LEU A CA 1
ATOM 731 C C . LEU A 1 104 ? -9.905 -5.561 -8.781 1.00 95.44 104 LEU A C 1
ATOM 733 O O . LEU A 1 104 ? -9.398 -4.691 -8.073 1.00 95.44 104 LEU A O 1
ATOM 737 N N . ARG A 1 105 ? -9.376 -5.951 -9.943 1.00 89.12 105 ARG A N 1
ATOM 738 C CA . ARG A 1 105 ? -8.106 -5.464 -10.490 1.00 89.12 105 ARG A CA 1
ATOM 739 C C . ARG A 1 105 ? -8.243 -5.108 -11.961 1.00 89.12 105 ARG A C 1
ATOM 741 O O . ARG A 1 105 ? -8.968 -5.848 -12.660 1.00 89.12 105 ARG A O 1
#

Foldseek 3Di:
DDDDDDDPDDPDDPPPPDDPPPPVVVVVCVVVVNPPPPDDDDQKDKDKDKDKDWDAPDDPHPDIDIDMDIWIWIDGDQAWIATPVFHTWGFPDDDPNDTDGDGDD

Secondary structure (DSSP, 8-state):
-------------------SSSHHHHHHHHHTT-----PPPPSEEEEEEEEEEEEESSTT-S-EEEEEEEEEEEEETTTEEEETTTEEEE--EEETTEEE--EE-

pLDDT: mean 78.36, std 20.02, range [36.12, 96.56]

Radius of gyration: 22.93 Å; chains: 1; bounding box: 60×26×61 Å

Organism: NCBI:txid2843330

Sequence (105 aa):
MVLHRPAAGAAGLVLVASLASAPAAAQGLLQRGETIGIPTPPSWTLTLGALGGIRPDDEGSDDLAGFGAPLIDLRFRDLFFLSSRDGLGVSVLRGGGFAAGPLLR